Protein AF-A0A9C7QKL9-F1 (afdb_monomer)

Solvent-accessible surface area (backbone atoms only — not comparable to full-atom values): 6266 Å² total; per-residue (Å²): 132,54,77,64,56,40,25,46,50,40,34,52,23,44,65,66,61,36,59,68,58,37,49,43,36,47,72,73,67,60,36,60,58,68,37,61,36,82,70,86,68,34,38,32,35,59,31,37,35,24,55,68,46,50,77,75,35,52,60,54,48,52,52,42,44,77,68,69,31,62,70,79,50,76,35,71,81,41,93,48,26,31,29,54,48,28,5,55,77,60,67,19,60,70,56,33,49,52,52,51,50,52,54,51,47,62,74,72,47,82,83,73,85,132

Organism: Citrobacter amalonaticus (NCBI:txid35703)

Structure (mmCIF, N/CA/C/O backbone):
data_AF-A0A9C7QKL9-F1
#
_entry.id   AF-A0A9C7QKL9-F1
#
loop_
_atom_site.group_PDB
_atom_site.id
_atom_site.type_symbol
_atom_site.label_atom_id
_atom_site.label_alt_id
_atom_site.label_comp_id
_atom_site.label_asym_id
_atom_site.label_entity_id
_atom_site.label_seq_id
_atom_site.pdbx_PDB_ins_code
_atom_site.Cartn_x
_atom_site.Cartn_y
_atom_site.Cartn_z
_atom_site.occupancy
_atom_site.B_iso_or_equiv
_atom_site.auth_seq_id
_atom_site.auth_comp_id
_atom_site.auth_asym_id
_atom_site.auth_atom_id
_atom_site.pdbx_PDB_model_num
ATOM 1 N N . MET A 1 1 ? 0.746 -10.781 -18.218 1.00 57.91 1 MET A N 1
ATOM 2 C CA . MET A 1 1 ? 0.875 -10.035 -16.953 1.00 57.91 1 MET A CA 1
ATOM 3 C C . MET A 1 1 ? 1.059 -11.030 -15.818 1.00 57.91 1 MET A C 1
ATOM 5 O O . MET A 1 1 ? 0.129 -11.776 -15.512 1.00 57.91 1 MET A O 1
ATOM 9 N N . THR A 1 2 ? 2.267 -11.096 -15.267 1.00 78.31 2 THR A N 1
ATOM 10 C CA . THR A 1 2 ? 2.613 -11.917 -14.098 1.00 78.31 2 THR A CA 1
ATOM 11 C C . THR A 1 2 ? 2.054 -11.292 -12.809 1.00 78.31 2 THR A C 1
ATOM 13 O O . THR A 1 2 ? 1.594 -10.150 -12.824 1.00 78.31 2 THR A O 1
ATOM 16 N N . LEU A 1 3 ? 2.062 -12.019 -11.682 1.00 69.94 3 LEU A N 1
ATOM 17 C CA . LEU A 1 3 ? 1.683 -11.444 -10.376 1.00 69.94 3 LEU A CA 1
ATOM 18 C C . LEU A 1 3 ? 2.587 -10.265 -9.980 1.00 69.94 3 LEU A C 1
ATOM 20 O O . LEU A 1 3 ? 2.121 -9.316 -9.357 1.00 69.94 3 LEU A O 1
ATOM 24 N N . LYS A 1 4 ? 3.855 -10.308 -10.395 1.00 74.19 4 LYS A N 1
ATOM 25 C CA . LYS A 1 4 ? 4.826 -9.238 -10.179 1.00 74.19 4 LYS A CA 1
ATOM 26 C C . LYS A 1 4 ? 4.442 -7.971 -10.947 1.00 74.19 4 LYS A C 1
ATOM 28 O O . LYS A 1 4 ? 4.296 -6.915 -10.337 1.00 74.19 4 LYS A O 1
ATOM 33 N N . ASP A 1 5 ? 4.156 -8.105 -12.243 1.00 83.75 5 ASP A N 1
ATOM 34 C CA . ASP A 1 5 ? 3.727 -6.985 -13.095 1.00 83.75 5 ASP A CA 1
ATOM 35 C C . ASP A 1 5 ? 2.468 -6.299 -12.530 1.00 83.75 5 ASP A C 1
ATOM 37 O O . ASP A 1 5 ? 2.287 -5.090 -12.659 1.00 83.75 5 ASP A O 1
ATOM 41 N N . ARG A 1 6 ? 1.584 -7.070 -11.877 1.00 87.31 6 ARG A N 1
ATOM 42 C CA . ARG A 1 6 ? 0.378 -6.542 -11.224 1.00 87.31 6 ARG A CA 1
ATOM 43 C C . ARG A 1 6 ? 0.699 -5.669 -10.013 1.00 87.31 6 ARG A C 1
ATOM 45 O O . ARG A 1 6 ? 0.059 -4.634 -9.848 1.00 87.31 6 ARG A O 1
ATOM 52 N N . GLY A 1 7 ? 1.657 -6.075 -9.179 1.00 91.44 7 GLY A N 1
ATOM 53 C CA . GLY A 1 7 ? 2.092 -5.293 -8.017 1.00 91.44 7 GLY A CA 1
ATOM 54 C C . GLY A 1 7 ? 2.717 -3.960 -8.428 1.00 91.44 7 GLY A C 1
ATOM 55 O O . GLY A 1 7 ? 2.360 -2.913 -7.890 1.00 91.44 7 GLY A O 1
ATOM 56 N N . GLU A 1 8 ? 3.573 -3.979 -9.451 1.00 93.25 8 GLU A N 1
ATOM 57 C CA . GLU A 1 8 ? 4.147 -2.763 -10.038 1.00 93.25 8 GLU A CA 1
ATOM 58 C C . GLU A 1 8 ? 3.064 -1.852 -10.631 1.00 93.25 8 GLU A C 1
ATOM 60 O O . GLU A 1 8 ? 3.046 -0.649 -10.359 1.00 93.25 8 GLU A O 1
ATOM 65 N N . ALA A 1 9 ? 2.108 -2.423 -11.373 1.00 96.06 9 ALA A N 1
ATOM 66 C CA . ALA A 1 9 ? 0.977 -1.677 -11.917 1.00 96.06 9 ALA A CA 1
ATOM 67 C C . ALA A 1 9 ? 0.128 -1.019 -10.816 1.00 96.06 9 ALA A C 1
ATOM 69 O O . ALA A 1 9 ? -0.284 0.132 -10.970 1.00 96.06 9 ALA A O 1
ATOM 70 N N . LEU A 1 10 ? -0.105 -1.710 -9.694 1.00 97.44 10 LEU A N 1
ATOM 71 C CA . LEU A 1 10 ? -0.846 -1.154 -8.559 1.00 97.44 10 LEU A CA 1
ATOM 72 C C . LEU A 1 10 ? -0.094 0.017 -7.926 1.00 97.44 10 LEU A C 1
ATOM 74 O O . LEU A 1 10 ? -0.685 1.074 -7.716 1.00 97.44 10 LEU A O 1
ATOM 78 N N . SER A 1 11 ? 1.207 -0.129 -7.688 1.00 95.38 11 SER A N 1
ATOM 79 C CA . SER A 1 11 ? 2.039 0.951 -7.151 1.00 95.38 11 SER A CA 1
ATOM 80 C C . SER A 1 11 ? 2.058 2.180 -8.066 1.00 95.38 11 SER A C 1
ATOM 82 O O . SER A 1 11 ? 1.921 3.306 -7.585 1.00 95.38 11 SER A O 1
ATOM 84 N N . LEU A 1 12 ? 2.144 1.989 -9.387 1.00 95.38 12 LEU A N 1
ATOM 85 C CA . LEU A 1 12 ? 2.054 3.084 -10.359 1.00 95.38 12 LEU A CA 1
ATOM 86 C C . LEU A 1 12 ? 0.676 3.756 -10.351 1.00 95.38 12 LEU A C 1
ATOM 88 O O . LEU A 1 12 ? 0.599 4.985 -10.371 1.00 95.38 12 LEU A O 1
ATOM 92 N N . ALA A 1 13 ? -0.407 2.977 -10.289 1.00 97.44 13 ALA A N 1
ATOM 93 C CA . ALA A 1 13 ? -1.766 3.508 -10.218 1.00 97.44 13 ALA A CA 1
ATOM 94 C C . ALA A 1 13 ? -1.972 4.369 -8.963 1.00 97.44 13 ALA A C 1
ATOM 96 O O . ALA A 1 13 ? -2.503 5.477 -9.060 1.00 97.44 13 ALA A O 1
ATOM 97 N N . VAL A 1 14 ? -1.477 3.909 -7.807 1.00 97.44 14 VAL A N 1
ATOM 98 C CA . VAL A 1 14 ? -1.496 4.680 -6.557 1.00 97.44 14 VAL A CA 1
ATOM 99 C C . VAL A 1 14 ? -0.677 5.959 -6.694 1.00 97.44 14 VAL A C 1
ATOM 101 O O . VAL A 1 14 ? -1.191 7.036 -6.416 1.00 97.44 14 VAL A O 1
ATOM 104 N N . GLY A 1 15 ? 0.564 5.884 -7.184 1.00 95.56 15 GLY A N 1
ATOM 105 C CA . GLY A 1 15 ? 1.417 7.067 -7.355 1.00 95.56 15 GLY A CA 1
ATOM 106 C C . GLY A 1 15 ? 0.837 8.128 -8.302 1.00 95.56 15 GLY A C 1
ATOM 107 O O . GLY A 1 15 ? 1.205 9.299 -8.218 1.00 95.56 15 GLY A O 1
ATOM 108 N N . ARG A 1 16 ? -0.090 7.736 -9.184 1.00 95.88 16 ARG A N 1
ATOM 109 C CA . ARG A 1 16 ? -0.832 8.618 -10.099 1.00 95.88 16 ARG A CA 1
ATOM 110 C C . ARG A 1 16 ? -2.214 9.031 -9.586 1.00 95.88 16 ARG A C 1
ATOM 112 O O . ARG A 1 16 ? -2.941 9.674 -10.334 1.00 95.88 16 ARG A O 1
ATOM 119 N N . ALA A 1 17 ? -2.587 8.640 -8.366 1.00 96.31 17 ALA A N 1
ATOM 120 C CA . ALA A 1 17 ? -3.928 8.814 -7.805 1.00 96.31 17 ALA A CA 1
ATOM 121 C C . ALA A 1 17 ? -5.060 8.290 -8.724 1.00 96.31 17 ALA A C 1
ATOM 123 O O . ALA A 1 17 ? -6.191 8.775 -8.691 1.00 96.31 17 ALA A O 1
ATOM 124 N N . ASN A 1 18 ? -4.778 7.273 -9.548 1.00 97.19 18 ASN A N 1
ATOM 125 C CA . ASN A 1 18 ? -5.747 6.717 -10.490 1.00 97.19 18 ASN A CA 1
ATOM 126 C C . ASN A 1 18 ? -6.662 5.703 -9.783 1.00 97.19 18 ASN A C 1
ATOM 128 O O . ASN A 1 18 ? -6.381 4.502 -9.754 1.00 97.19 18 ASN A O 1
ATOM 132 N N . LYS A 1 19 ? -7.762 6.203 -9.210 1.00 96.81 19 LYS A N 1
ATOM 133 C CA . LYS A 1 19 ? -8.738 5.402 -8.451 1.00 96.81 19 LYS A CA 1
ATOM 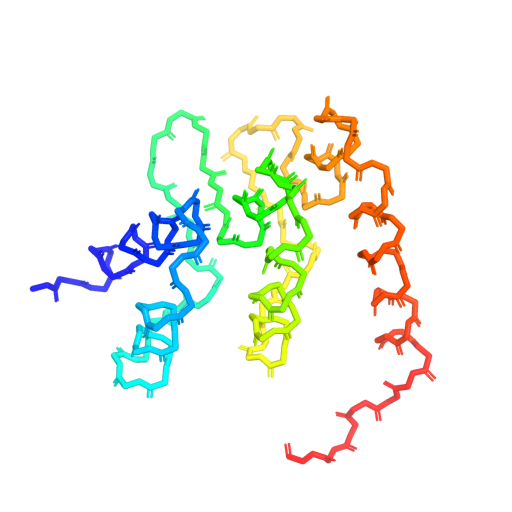134 C C . LYS A 1 19 ? -9.308 4.234 -9.248 1.00 96.81 19 LYS A C 1
ATOM 136 O O . LYS A 1 19 ? -9.370 3.121 -8.735 1.00 96.81 19 LYS A O 1
ATOM 141 N N . GLU A 1 20 ? -9.683 4.468 -10.501 1.00 97.75 20 GLU A N 1
ATOM 142 C CA . GLU A 1 20 ? -10.289 3.446 -11.358 1.00 97.75 20 GLU A CA 1
ATOM 143 C C . GLU A 1 20 ? -9.330 2.276 -11.595 1.00 97.75 20 GLU A C 1
ATOM 145 O O . GLU A 1 20 ? -9.707 1.115 -11.425 1.00 97.75 20 GLU A O 1
ATOM 150 N N . ALA A 1 21 ? -8.062 2.574 -11.897 1.00 98.00 21 ALA A N 1
ATOM 151 C CA . ALA A 1 21 ? -7.034 1.553 -12.060 1.00 98.00 21 ALA A CA 1
ATOM 152 C C . ALA A 1 21 ? -6.758 0.802 -10.749 1.00 98.00 21 ALA A C 1
ATOM 154 O O . ALA A 1 21 ? -6.647 -0.423 -10.766 1.00 98.00 21 ALA A O 1
ATOM 155 N N . VAL A 1 22 ? -6.697 1.503 -9.608 1.00 98.25 22 VAL A N 1
ATOM 156 C CA . VAL A 1 22 ? -6.545 0.865 -8.288 1.00 98.25 22 VAL A CA 1
ATOM 157 C C . VAL A 1 22 ? -7.696 -0.108 -8.024 1.00 98.25 22 VAL A C 1
ATOM 159 O O . VAL A 1 22 ? -7.455 -1.265 -7.680 1.00 98.25 22 VAL A O 1
ATOM 162 N N . TYR A 1 23 ? -8.942 0.321 -8.228 1.00 98.12 23 TYR A N 1
ATOM 163 C CA . TYR A 1 23 ? -10.117 -0.517 -7.989 1.00 98.12 23 TYR A CA 1
ATOM 164 C C . TYR A 1 23 ? -10.147 -1.726 -8.914 1.00 98.12 23 TYR A C 1
ATOM 166 O O . TYR A 1 23 ? -10.394 -2.839 -8.452 1.00 98.12 23 TYR A O 1
ATOM 174 N N . PHE A 1 24 ? -9.843 -1.538 -10.198 1.00 97.69 24 PHE A N 1
ATOM 175 C CA . PHE A 1 24 ? -9.738 -2.642 -11.144 1.00 97.69 24 PHE A CA 1
ATOM 176 C C . PHE A 1 24 ? -8.666 -3.654 -10.716 1.00 97.69 24 PHE A C 1
ATOM 178 O O . PHE A 1 24 ? -8.929 -4.858 -10.666 1.00 97.69 24 PHE A O 1
ATOM 185 N N . LEU A 1 25 ? -7.468 -3.183 -10.362 1.00 97.88 25 LEU A N 1
ATOM 186 C CA . LEU A 1 25 ? -6.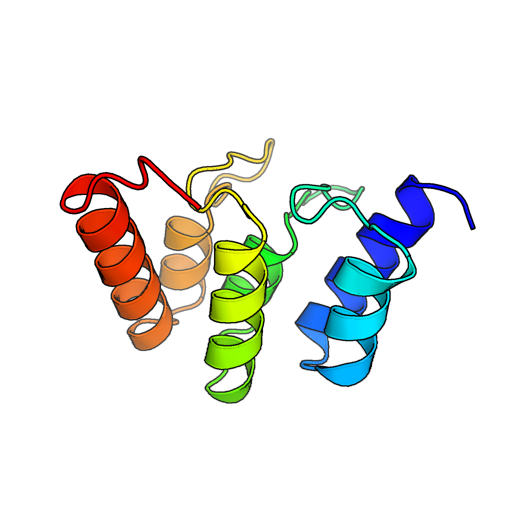348 -4.050 -10.002 1.00 97.88 25 LEU A CA 1
ATOM 187 C C . LEU A 1 25 ? -6.635 -4.861 -8.731 1.00 97.88 25 LEU A C 1
ATOM 189 O O . LEU A 1 25 ? -6.386 -6.066 -8.700 1.00 97.88 25 LEU A O 1
ATOM 193 N N . VAL A 1 26 ? -7.210 -4.236 -7.706 1.00 97.69 26 VAL A N 1
ATOM 194 C CA . VAL A 1 26 ? -7.520 -4.916 -6.440 1.00 97.69 26 VAL A CA 1
ATOM 195 C C . VAL A 1 26 ? -8.745 -5.824 -6.576 1.00 97.69 26 VAL A C 1
ATOM 197 O O . VAL A 1 26 ? -8.688 -7.003 -6.222 1.00 97.69 26 VAL A O 1
ATOM 200 N N . ASN A 1 27 ? -9.850 -5.327 -7.139 1.00 97.00 27 ASN A N 1
ATOM 201 C CA . ASN A 1 27 ? -11.116 -6.063 -7.137 1.00 97.00 27 ASN A CA 1
ATOM 202 C C . ASN A 1 27 ? -11.226 -7.086 -8.262 1.00 97.00 27 ASN A C 1
ATOM 204 O O . ASN A 1 27 ? -11.714 -8.191 -8.017 1.00 97.00 27 ASN A O 1
ATOM 208 N N . ALA A 1 28 ? -10.799 -6.739 -9.478 1.00 95.81 28 ALA A N 1
ATOM 209 C CA . ALA A 1 28 ? -10.947 -7.603 -10.647 1.00 95.81 28 ALA A CA 1
ATOM 210 C C . ALA A 1 28 ? -9.694 -8.456 -10.870 1.00 95.81 28 ALA A C 1
ATOM 212 O O . ALA A 1 28 ? -9.790 -9.679 -10.948 1.00 95.81 28 ALA A O 1
ATOM 213 N N . ALA A 1 29 ? -8.510 -7.836 -10.905 1.00 94.81 29 ALA A N 1
ATOM 214 C CA . ALA A 1 29 ? -7.257 -8.558 -11.145 1.00 94.81 29 ALA A CA 1
ATOM 215 C C . ALA A 1 29 ? -6.692 -9.265 -9.898 1.00 94.81 29 ALA A C 1
ATOM 217 O O . ALA A 1 29 ? -5.708 -10.003 -10.025 1.00 94.81 29 ALA A O 1
ATOM 218 N N . LYS A 1 30 ? -7.320 -9.075 -8.725 1.00 94.44 30 LYS A N 1
ATOM 219 C CA . LYS A 1 30 ? -6.943 -9.690 -7.440 1.00 94.44 30 LYS A CA 1
ATOM 220 C C . LYS A 1 30 ? -5.461 -9.493 -7.108 1.00 94.44 30 LYS A C 1
ATOM 222 O O . LYS A 1 30 ? -4.791 -10.414 -6.649 1.00 94.44 30 LYS A O 1
ATOM 227 N N . THR A 1 31 ? -4.935 -8.308 -7.409 1.00 96.06 31 THR A N 1
ATOM 228 C CA . THR A 1 31 ? -3.543 -7.951 -7.132 1.00 96.06 31 THR A CA 1
ATOM 229 C C . THR A 1 31 ? -3.277 -7.953 -5.627 1.00 96.06 31 THR A C 1
ATOM 231 O O . THR A 1 31 ? -4.094 -7.454 -4.855 1.00 96.06 31 THR A O 1
ATOM 234 N N . ASP A 1 32 ? -2.120 -8.475 -5.214 1.00 95.62 32 ASP A N 1
ATOM 235 C CA . ASP A 1 32 ? -1.667 -8.394 -3.824 1.00 95.62 32 ASP A CA 1
ATOM 236 C C . ASP A 1 32 ? -1.426 -6.930 -3.418 1.00 95.62 32 ASP A C 1
ATOM 238 O O . ASP A 1 32 ? -0.486 -6.283 -3.882 1.00 95.62 32 ASP A O 1
ATOM 242 N N . VAL A 1 33 ? -2.270 -6.414 -2.521 1.00 96.69 33 VAL A N 1
ATOM 243 C CA . VAL A 1 33 ? -2.184 -5.041 -1.992 1.00 96.69 33 VAL A CA 1
ATOM 244 C C . VAL A 1 33 ? -0.961 -4.808 -1.105 1.00 96.69 33 VAL A C 1
ATOM 246 O O . VAL A 1 33 ? -0.603 -3.662 -0.841 1.00 96.69 33 VAL A O 1
ATOM 249 N N . ASN A 1 34 ? -0.316 -5.882 -0.650 1.00 95.44 34 ASN A N 1
ATOM 250 C CA . ASN A 1 34 ? 0.906 -5.846 0.142 1.00 95.44 34 ASN A CA 1
ATOM 251 C C . ASN A 1 34 ? 2.155 -6.140 -0.694 1.00 95.44 34 ASN A C 1
ATOM 253 O O . ASN A 1 34 ? 3.249 -6.211 -0.119 1.00 95.44 34 ASN A O 1
ATOM 257 N N . GLY A 1 35 ? 2.014 -6.313 -2.012 1.00 93.06 35 GLY A N 1
ATOM 258 C CA . GLY A 1 35 ? 3.136 -6.507 -2.921 1.00 93.06 35 GLY A CA 1
ATOM 259 C C . GLY A 1 35 ? 4.147 -5.371 -2.785 1.00 93.06 35 GLY A C 1
ATOM 260 O O . GLY A 1 35 ? 3.775 -4.223 -2.547 1.00 93.06 35 GLY A O 1
ATOM 261 N N . VAL A 1 36 ? 5.431 -5.696 -2.890 1.00 91.75 36 VAL A N 1
ATOM 262 C CA . VAL A 1 36 ? 6.509 -4.703 -2.851 1.00 91.75 36 VAL A CA 1
ATOM 263 C C . VAL A 1 36 ? 7.027 -4.478 -4.260 1.00 91.75 36 VAL A C 1
ATOM 265 O O . VAL A 1 36 ? 7.136 -5.427 -5.034 1.00 91.75 36 VAL A O 1
ATOM 268 N N . THR A 1 37 ? 7.316 -3.227 -4.602 1.00 90.12 37 THR A N 1
ATOM 269 C CA . THR A 1 37 ? 8.022 -2.915 -5.845 1.00 90.12 37 THR A CA 1
ATOM 270 C C . THR A 1 37 ? 9.452 -3.432 -5.784 1.00 90.12 37 THR A C 1
ATOM 272 O O . THR A 1 37 ? 10.072 -3.432 -4.720 1.00 90.12 37 THR A O 1
ATOM 275 N N . ASP A 1 38 ? 9.993 -3.802 -6.936 1.00 85.62 38 ASP A N 1
ATOM 276 C CA . ASP A 1 38 ? 11.415 -4.092 -7.075 1.00 85.62 38 ASP A CA 1
ATOM 277 C C . ASP A 1 38 ? 12.255 -2.805 -7.092 1.00 85.62 38 ASP A C 1
ATOM 279 O O . ASP A 1 38 ? 11.747 -1.697 -7.289 1.00 85.62 38 ASP A O 1
ATOM 283 N N . GLY A 1 39 ? 13.568 -2.965 -6.920 1.00 82.31 39 GLY A N 1
ATOM 284 C CA . GLY A 1 39 ? 14.552 -1.890 -7.007 1.00 82.31 39 GLY A CA 1
ATOM 285 C C . GLY A 1 39 ? 15.235 -1.591 -5.677 1.00 82.31 39 GLY A C 1
ATOM 286 O O . GLY A 1 39 ? 15.085 -2.311 -4.694 1.00 82.31 39 GLY A O 1
ATOM 287 N N . GLU A 1 40 ? 16.019 -0.515 -5.662 1.00 83.19 40 GLU A N 1
ATOM 288 C CA . GLU A 1 40 ? 16.81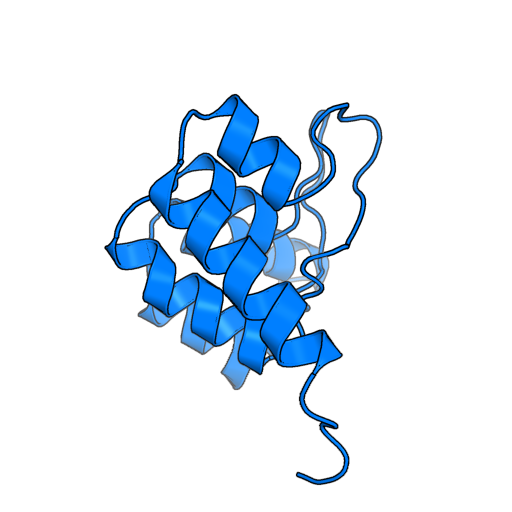6 -0.102 -4.499 1.00 83.19 40 GLU A CA 1
ATOM 289 C C . GLU A 1 40 ? 15.945 0.320 -3.301 1.00 83.19 40 GLU A C 1
ATOM 291 O O . GLU A 1 40 ? 16.330 0.144 -2.144 1.00 83.19 40 GLU A O 1
ATOM 296 N N . TYR A 1 41 ? 14.738 0.820 -3.584 1.00 84.88 41 TYR A N 1
ATOM 297 C CA . TYR A 1 41 ? 13.784 1.305 -2.589 1.00 84.88 41 TYR A CA 1
ATOM 298 C C . TYR A 1 41 ? 12.445 0.561 -2.707 1.00 84.88 41 TYR A C 1
ATOM 300 O O . TYR A 1 41 ? 11.476 1.123 -3.225 1.00 84.88 41 TYR A O 1
ATOM 308 N N . PRO A 1 42 ? 12.366 -0.705 -2.259 1.00 91.00 42 PRO A N 1
ATOM 309 C CA . PRO A 1 42 ? 11.127 -1.463 -2.319 1.00 91.00 42 PRO A CA 1
ATOM 310 C C . PRO A 1 42 ? 10.056 -0.818 -1.440 1.00 91.00 42 PRO A C 1
ATOM 312 O O . PRO A 1 42 ? 10.294 -0.479 -0.276 1.00 91.00 42 PRO A O 1
ATOM 315 N N . ALA A 1 43 ? 8.857 -0.671 -1.994 1.00 92.00 43 ALA A N 1
ATOM 316 C CA . ALA A 1 43 ? 7.742 -0.002 -1.343 1.00 92.00 43 ALA A CA 1
ATOM 317 C C . ALA A 1 43 ? 6.439 -0.769 -1.566 1.00 92.00 43 ALA A C 1
ATOM 319 O O . ALA A 1 43 ? 6.211 -1.338 -2.633 1.00 92.00 43 ALA A O 1
ATOM 320 N N . THR A 1 44 ? 5.564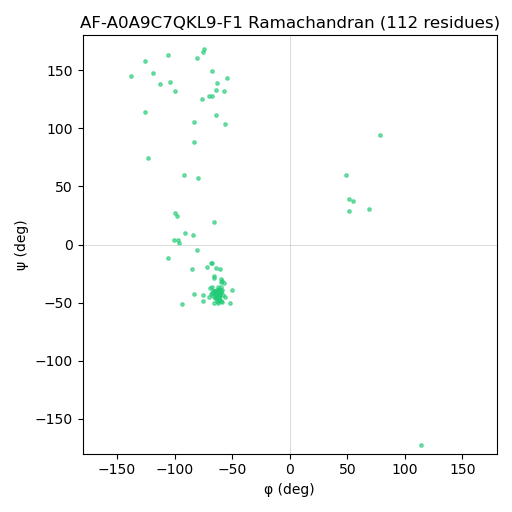 -0.761 -0.562 1.00 95.06 44 THR A N 1
ATOM 321 C CA . THR A 1 44 ? 4.177 -1.209 -0.730 1.00 95.06 44 THR A CA 1
ATOM 322 C C . THR A 1 44 ? 3.333 -0.103 -1.373 1.00 95.06 44 THR A C 1
ATOM 324 O O . THR A 1 44 ? 3.678 1.078 -1.250 1.00 95.06 44 THR A O 1
ATOM 327 N N . PRO A 1 45 ? 2.172 -0.426 -1.969 1.00 96.25 45 PRO A N 1
ATOM 328 C CA . PRO A 1 45 ? 1.205 0.574 -2.415 1.00 96.25 45 PRO A CA 1
ATOM 329 C C . PRO A 1 45 ? 0.863 1.617 -1.336 1.00 96.25 45 PRO A C 1
ATOM 331 O O . PRO A 1 45 ? 0.791 2.811 -1.626 1.00 96.25 45 PRO A O 1
ATOM 334 N N . LEU A 1 46 ? 0.740 1.204 -0.067 1.00 95.12 46 LEU A N 1
ATOM 335 C CA . LEU A 1 46 ? 0.531 2.139 1.043 1.00 95.12 46 LEU A CA 1
ATOM 336 C C . LEU A 1 46 ? 1.711 3.102 1.224 1.00 95.12 46 LEU A C 1
ATOM 338 O O . LEU A 1 46 ? 1.492 4.308 1.347 1.00 95.12 46 LEU A O 1
ATOM 342 N N . MET A 1 47 ? 2.955 2.619 1.179 1.00 94.19 47 MET A N 1
ATOM 343 C CA . MET A 1 47 ? 4.138 3.489 1.246 1.00 94.19 47 MET A CA 1
ATOM 344 C C . MET A 1 47 ? 4.190 4.482 0.082 1.00 94.19 47 MET A C 1
ATOM 346 O O . MET A 1 47 ? 4.513 5.648 0.300 1.00 94.19 47 MET A O 1
ATOM 350 N N . ILE A 1 48 ? 3.800 4.069 -1.130 1.00 94.62 48 ILE A N 1
ATOM 351 C CA . ILE A 1 48 ? 3.687 4.984 -2.276 1.00 94.62 48 ILE A CA 1
ATOM 352 C C . ILE A 1 48 ? 2.649 6.081 -2.004 1.00 94.62 48 ILE A C 1
ATOM 354 O O . ILE A 1 48 ? 2.936 7.262 -2.212 1.00 94.62 48 ILE A O 1
ATOM 358 N N . SER A 1 49 ? 1.475 5.733 -1.468 1.00 94.50 49 SER A N 1
ATOM 359 C CA . SER A 1 49 ? 0.466 6.743 -1.118 1.00 94.50 49 SER A CA 1
ATOM 360 C C . SER A 1 49 ? 0.965 7.724 -0.046 1.00 94.50 49 SER A C 1
ATOM 362 O O . SER A 1 49 ? 0.713 8.922 -0.148 1.00 94.50 49 SER A O 1
ATOM 364 N N . ALA A 1 50 ? 1.750 7.256 0.932 1.00 93.00 50 ALA A N 1
ATOM 365 C CA . ALA A 1 50 ? 2.391 8.106 1.935 1.00 93.00 50 ALA A CA 1
ATOM 366 C C . ALA A 1 50 ? 3.480 9.015 1.356 1.00 93.00 50 ALA A C 1
ATOM 368 O O . ALA A 1 50 ? 3.620 10.156 1.788 1.00 93.00 50 ALA A O 1
ATOM 369 N N . TYR A 1 51 ? 4.242 8.525 0.379 1.00 92.12 51 TYR A N 1
ATOM 370 C CA . TYR A 1 51 ? 5.276 9.299 -0.300 1.00 92.12 51 TYR A CA 1
ATOM 371 C C . TYR A 1 51 ? 4.667 10.476 -1.076 1.00 92.12 51 TYR A C 1
ATOM 373 O O . TYR A 1 51 ? 5.144 11.610 -0.984 1.00 92.12 51 TYR A O 1
ATOM 381 N N . CYS A 1 52 ? 3.594 10.214 -1.827 1.00 90.94 52 CYS A N 1
ATOM 382 C CA . CYS A 1 52 ? 2.901 11.218 -2.630 1.00 90.94 52 CYS A CA 1
ATOM 383 C C . CYS A 1 52 ? 2.037 12.153 -1.761 1.00 90.94 52 CYS A C 1
ATOM 385 O O . CYS A 1 52 ? 2.104 13.374 -1.924 1.00 90.94 52 CYS A O 1
ATOM 387 N N . GLY A 1 53 ? 1.294 11.600 -0.795 1.00 82.19 53 GLY A N 1
ATOM 388 C CA . GLY A 1 53 ? 0.586 12.304 0.280 1.00 82.19 53 GLY A CA 1
ATOM 389 C C . GLY A 1 53 ? -0.270 13.481 -0.187 1.00 82.19 53 GLY A C 1
ATOM 390 O O . GLY A 1 53 ? -0.002 14.617 0.208 1.00 82.19 53 GLY A O 1
ATOM 391 N N . THR A 1 54 ? -1.247 13.217 -1.056 1.00 85.25 54 THR A N 1
ATOM 392 C CA . THR A 1 54 ? -2.268 14.182 -1.502 1.00 85.25 54 THR A CA 1
ATOM 393 C C . THR A 1 54 ? -3.616 13.867 -0.848 1.00 85.25 54 THR A C 1
ATOM 395 O O . THR A 1 54 ? -3.824 12.763 -0.349 1.00 85.25 54 THR A O 1
ATOM 398 N N . HIS A 1 55 ? -4.557 14.815 -0.854 1.00 82.38 55 HIS A N 1
ATOM 399 C CA . HIS A 1 55 ? -5.905 14.575 -0.322 1.00 82.38 55 HIS A CA 1
ATOM 400 C C . HIS A 1 55 ? -6.641 13.459 -1.090 1.00 82.38 55 HIS A C 1
ATOM 402 O O . HIS A 1 55 ? -7.257 12.588 -0.487 1.00 82.38 55 HIS A O 1
ATOM 408 N N . GLU A 1 56 ? -6.501 13.420 -2.418 1.00 85.56 56 GLU A N 1
ATOM 409 C CA . GLU A 1 56 ? -7.077 12.382 -3.295 1.00 85.56 56 GLU A CA 1
ATOM 410 C C . GLU A 1 56 ? -6.603 10.968 -2.933 1.00 85.56 56 GLU A C 1
ATOM 412 O O . GLU A 1 56 ? -7.340 9.991 -3.074 1.00 85.56 56 GLU A O 1
ATOM 417 N N . LEU A 1 57 ? -5.377 10.855 -2.417 1.00 92.88 57 LEU A N 1
ATOM 418 C CA . LEU A 1 57 ? -4.820 9.584 -1.982 1.00 92.88 57 LEU A CA 1
ATOM 419 C C . LEU A 1 57 ? -5.465 9.057 -0.697 1.00 92.88 57 LEU A C 1
ATOM 421 O O . LEU A 1 57 ? -5.379 7.856 -0.478 1.00 92.88 57 LEU A O 1
ATOM 425 N N . GLN A 1 58 ? -6.143 9.874 0.122 1.00 90.38 58 GLN A N 1
ATOM 426 C CA . GLN A 1 58 ? -6.783 9.389 1.358 1.00 90.38 58 GLN A CA 1
ATOM 427 C C . GLN A 1 58 ? -7.847 8.323 1.063 1.00 90.38 58 GLN A C 1
ATOM 429 O O . GLN A 1 58 ? -7.928 7.313 1.761 1.00 90.38 58 GLN A O 1
ATOM 434 N N . GLU A 1 59 ? -8.624 8.513 -0.006 1.00 92.50 59 GLU A N 1
ATOM 435 C CA . GLU A 1 59 ? -9.648 7.561 -0.447 1.00 92.50 59 GLU A CA 1
ATOM 436 C C . GLU A 1 59 ? -9.020 6.253 -0.945 1.00 92.50 59 GLU A C 1
ATOM 438 O O . GLU A 1 59 ? -9.452 5.165 -0.560 1.00 92.50 59 GLU A O 1
ATOM 443 N N . ILE A 1 60 ? -7.951 6.349 -1.744 1.00 95.81 60 ILE A N 1
ATOM 444 C CA . ILE A 1 60 ? -7.180 5.188 -2.215 1.00 95.81 60 ILE A CA 1
ATOM 445 C C . ILE A 1 60 ? -6.570 4.436 -1.030 1.00 95.81 60 ILE A C 1
ATOM 447 O O . ILE A 1 60 ? -6.663 3.215 -0.958 1.00 95.81 60 ILE A O 1
ATOM 451 N N . THR A 1 61 ? -5.976 5.149 -0.078 1.00 94.25 61 THR A N 1
ATOM 452 C CA . THR A 1 61 ? -5.374 4.569 1.120 1.00 94.25 61 THR A CA 1
ATOM 453 C C . THR A 1 61 ? -6.421 3.866 1.981 1.00 94.25 61 THR A C 1
ATOM 455 O O . THR A 1 61 ? -6.204 2.723 2.376 1.00 94.25 61 THR A O 1
ATOM 458 N N . GLY A 1 62 ? -7.575 4.496 2.225 1.00 93.12 62 GLY A N 1
ATOM 459 C CA . GLY A 1 62 ? -8.685 3.871 2.949 1.00 93.12 62 GLY A CA 1
ATOM 460 C C . GLY A 1 62 ? -9.196 2.609 2.251 1.00 93.12 62 GLY A C 1
ATOM 461 O O . GLY A 1 62 ? -9.427 1.590 2.902 1.00 93.12 62 GLY A O 1
ATOM 462 N N . PHE A 1 63 ? -9.294 2.641 0.920 1.00 95.44 63 PHE A N 1
ATOM 463 C CA . PHE A 1 63 ? -9.647 1.475 0.114 1.00 95.44 63 PHE A CA 1
ATOM 464 C C . PHE A 1 63 ? -8.612 0.345 0.226 1.00 95.44 63 PHE A C 1
ATOM 466 O O . PHE A 1 63 ? -8.982 -0.810 0.419 1.00 95.44 63 PHE A O 1
ATOM 473 N N . LEU A 1 64 ? -7.314 0.644 0.152 1.00 96.06 64 LEU A N 1
ATOM 474 C CA . LEU A 1 64 ? -6.267 -0.371 0.306 1.00 96.06 64 LEU A CA 1
ATOM 475 C C . LEU A 1 64 ? -6.293 -0.997 1.709 1.00 96.06 64 LEU A C 1
ATOM 477 O O . LEU A 1 64 ? -6.212 -2.219 1.836 1.00 96.06 64 LEU A O 1
ATOM 481 N N . ILE A 1 65 ? -6.463 -0.185 2.758 1.00 93.44 65 ILE A N 1
ATOM 482 C CA . ILE A 1 65 ? -6.572 -0.659 4.148 1.00 93.44 65 ILE A CA 1
ATOM 483 C C . ILE A 1 65 ? -7.796 -1.569 4.316 1.00 93.44 65 ILE A C 1
ATOM 485 O O . ILE A 1 65 ? -7.671 -2.651 4.892 1.00 93.44 65 ILE A O 1
ATOM 489 N N . SER A 1 66 ? -8.958 -1.197 3.765 1.00 92.88 66 SER A N 1
ATOM 490 C CA . SER A 1 66 ? -10.160 -2.045 3.826 1.00 92.88 66 SER A CA 1
ATOM 491 C C . SER A 1 66 ? -9.993 -3.379 3.086 1.00 92.88 66 SER A C 1
ATOM 493 O O . SER A 1 66 ? -10.671 -4.353 3.409 1.00 92.88 66 SER A O 1
ATOM 495 N N . HIS A 1 67 ? -9.025 -3.459 2.169 1.00 94.94 67 HIS A N 1
ATOM 496 C CA . HIS A 1 67 ? -8.617 -4.677 1.466 1.00 94.94 67 HIS A CA 1
ATOM 497 C C . HIS A 1 67 ? -7.387 -5.352 2.093 1.00 94.94 67 HIS A C 1
ATOM 499 O O . HIS A 1 67 ? -6.706 -6.136 1.434 1.00 94.94 67 HIS A O 1
ATOM 505 N N . ARG A 1 68 ? -7.148 -5.120 3.392 1.00 93.56 68 ARG A N 1
ATOM 506 C CA . ARG A 1 68 ? -6.105 -5.770 4.209 1.00 93.56 68 ARG A CA 1
ATOM 507 C C . ARG A 1 68 ? -4.674 -5.371 3.838 1.00 93.56 68 ARG A C 1
ATOM 509 O O . ARG A 1 68 ? -3.744 -6.166 4.003 1.00 93.56 68 ARG A O 1
ATOM 516 N N . ALA A 1 69 ? -4.475 -4.145 3.359 1.00 94.50 69 ALA A N 1
ATOM 517 C CA . ALA A 1 69 ? -3.134 -3.588 3.269 1.00 94.50 69 ALA A CA 1
ATOM 518 C C . ALA A 1 69 ? -2.560 -3.346 4.679 1.00 94.50 69 ALA A C 1
ATOM 520 O O . ALA A 1 69 ? -3.191 -2.720 5.531 1.00 94.50 69 ALA A O 1
ATOM 521 N N . ASP A 1 70 ? -1.360 -3.861 4.923 1.00 92.81 70 ASP A N 1
ATOM 522 C CA . ASP A 1 70 ? -0.683 -3.819 6.212 1.00 92.81 70 ASP A CA 1
ATOM 523 C C . ASP A 1 70 ? 0.041 -2.478 6.399 1.00 92.81 70 ASP A C 1
ATOM 525 O O . ASP A 1 70 ? 1.098 -2.213 5.820 1.00 92.81 70 ASP A O 1
ATOM 529 N N . ILE A 1 71 ? -0.543 -1.633 7.250 1.00 90.19 71 ILE A N 1
ATOM 530 C CA . ILE A 1 71 ? -0.018 -0.316 7.644 1.00 90.19 71 ILE A CA 1
ATOM 531 C C . ILE A 1 71 ? 1.362 -0.447 8.314 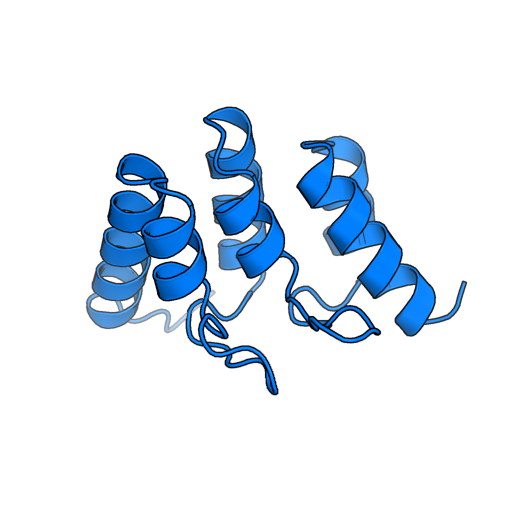1.00 90.19 71 ILE A C 1
ATOM 533 O O . ILE A 1 71 ? 2.195 0.453 8.213 1.00 90.19 71 ILE A O 1
ATOM 537 N N . ASN A 1 72 ? 1.633 -1.570 8.980 1.00 89.00 72 ASN A N 1
ATOM 538 C CA . ASN A 1 72 ? 2.865 -1.804 9.728 1.00 89.00 72 ASN A CA 1
ATOM 539 C C . ASN A 1 72 ? 3.919 -2.578 8.925 1.00 89.00 72 ASN A C 1
ATOM 541 O O . ASN A 1 72 ? 5.005 -2.839 9.4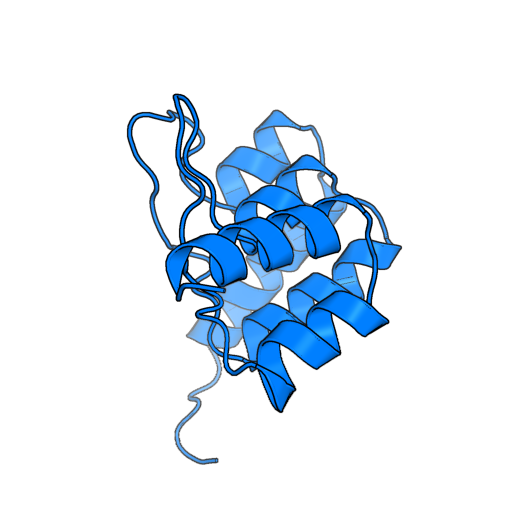58 1.00 89.00 72 ASN A O 1
ATOM 545 N N . LYS A 1 73 ? 3.637 -2.923 7.659 1.00 90.75 73 LYS A N 1
ATOM 546 C CA . LYS A 1 73 ? 4.568 -3.676 6.819 1.00 90.75 73 LYS A CA 1
ATOM 547 C C . LYS A 1 73 ? 5.893 -2.939 6.710 1.00 90.75 73 LYS A C 1
ATOM 549 O O . LYS A 1 73 ? 5.934 -1.738 6.441 1.00 90.75 73 LYS A O 1
ATOM 554 N N . LYS A 1 74 ? 6.973 -3.695 6.916 1.00 90.31 74 LYS A N 1
ATOM 555 C CA . LYS A 1 74 ? 8.342 -3.200 6.828 1.00 90.31 74 LYS A CA 1
ATOM 556 C C . LYS A 1 74 ? 8.961 -3.558 5.484 1.00 90.31 74 LYS A C 1
ATOM 558 O O . LYS A 1 74 ? 8.897 -4.719 5.085 1.00 90.31 74 LYS A O 1
ATOM 563 N N . THR A 1 75 ? 9.584 -2.593 4.819 1.00 87.62 75 THR A N 1
ATOM 564 C CA . THR A 1 75 ? 10.442 -2.842 3.655 1.00 87.62 75 THR A CA 1
ATOM 565 C C . THR A 1 75 ? 11.897 -2.517 3.976 1.00 87.62 75 THR A C 1
ATOM 567 O O . THR A 1 75 ? 12.219 -1.540 4.649 1.00 87.62 75 THR A O 1
ATOM 570 N N . THR A 1 76 ? 12.791 -3.381 3.509 1.00 81.25 76 THR A N 1
ATOM 571 C CA . THR A 1 76 ? 14.248 -3.239 3.606 1.00 81.25 76 THR A CA 1
ATOM 572 C C . THR A 1 76 ? 14.817 -3.185 2.190 1.00 81.25 76 THR A C 1
ATOM 574 O O . THR A 1 76 ? 14.267 -3.869 1.331 1.00 81.25 76 THR A O 1
ATOM 577 N N . PRO A 1 77 ? 15.909 -2.449 1.923 1.00 74.31 77 PRO A N 1
ATOM 578 C CA . PRO A 1 77 ? 16.844 -1.856 2.888 1.00 74.31 77 PRO A CA 1
ATOM 579 C C . PRO A 1 77 ? 16.495 -0.426 3.341 1.00 74.31 77 PRO A C 1
ATOM 581 O O . PRO A 1 77 ? 17.304 0.231 3.990 1.00 74.31 77 PRO A O 1
ATOM 584 N N . THR A 1 78 ? 15.312 0.089 3.015 1.00 69.62 78 THR A N 1
ATOM 585 C CA . THR A 1 78 ? 14.992 1.503 3.239 1.00 69.62 78 THR A CA 1
ATOM 586 C C . THR A 1 78 ? 14.833 1.873 4.723 1.00 69.62 78 THR A C 1
ATOM 588 O O . THR A 1 78 ? 14.003 1.271 5.406 1.00 69.62 78 THR A O 1
ATOM 591 N N . PRO A 1 79 ? 15.523 2.916 5.233 1.00 64.38 79 PRO A N 1
ATOM 592 C CA . PRO A 1 79 ? 15.394 3.360 6.628 1.00 64.38 79 PRO A CA 1
ATOM 593 C C . PRO A 1 79 ? 14.016 3.966 6.948 1.00 64.38 79 PRO A C 1
ATOM 595 O O . PRO A 1 79 ? 13.635 4.067 8.110 1.00 64.38 79 PRO A O 1
ATOM 598 N N . PHE A 1 80 ? 13.235 4.317 5.921 1.00 69.44 80 PHE A N 1
ATOM 599 C CA . PHE A 1 80 ? 11.846 4.775 6.036 1.00 69.44 80 PHE A CA 1
ATOM 600 C C . PHE A 1 80 ? 10.839 3.664 5.735 1.00 69.44 80 PHE A C 1
ATOM 602 O O . PHE A 1 80 ? 9.731 3.944 5.292 1.00 69.44 80 PHE A O 1
ATOM 609 N N . GLY A 1 81 ? 11.223 2.407 5.962 1.00 78.88 81 GLY A N 1
ATOM 610 C CA . GLY A 1 81 ? 10.502 1.218 5.518 1.00 78.88 81 GLY A CA 1
ATOM 611 C C . GLY A 1 81 ? 9.132 0.979 6.144 1.00 78.88 81 GLY A C 1
ATOM 612 O O . GLY A 1 81 ? 8.690 -0.152 6.121 1.00 78.88 81 GLY A O 1
ATOM 613 N N . THR A 1 82 ? 8.459 1.968 6.733 1.00 89.19 82 THR A N 1
ATOM 614 C CA . THR A 1 82 ? 7.038 1.888 7.103 1.00 89.19 82 THR A CA 1
ATOM 615 C C . THR A 1 82 ? 6.275 3.051 6.488 1.00 89.19 82 THR A C 1
ATOM 617 O O . THR A 1 82 ? 6.838 4.109 6.191 1.00 89.19 82 THR A O 1
ATOM 620 N N . VAL A 1 83 ? 4.961 2.884 6.342 1.00 90.75 83 VAL A N 1
ATOM 621 C CA . VAL A 1 83 ? 4.100 3.930 5.783 1.00 90.75 83 VAL A CA 1
ATOM 622 C C . VAL A 1 83 ? 4.155 5.229 6.601 1.00 90.75 83 VAL A C 1
ATOM 624 O O . VAL A 1 83 ? 4.228 6.320 6.037 1.00 90.75 83 VAL A O 1
ATOM 627 N N . LEU A 1 84 ? 4.214 5.116 7.933 1.00 90.88 84 LEU A N 1
ATOM 628 C CA . LEU A 1 84 ? 4.264 6.263 8.837 1.00 90.88 84 LEU A CA 1
ATOM 629 C C . LEU A 1 84 ? 5.610 6.994 8.758 1.00 90.88 84 LEU A C 1
ATOM 631 O O . LEU A 1 84 ? 5.633 8.219 8.662 1.00 90.88 84 LEU A O 1
ATOM 635 N N . LEU A 1 85 ? 6.729 6.258 8.756 1.00 89.94 85 LEU A N 1
ATOM 636 C CA . LEU A 1 85 ? 8.057 6.865 8.620 1.00 89.94 85 LEU A CA 1
ATOM 637 C C . LEU A 1 85 ? 8.210 7.564 7.265 1.00 89.94 85 LEU A C 1
ATOM 639 O O . LEU A 1 85 ? 8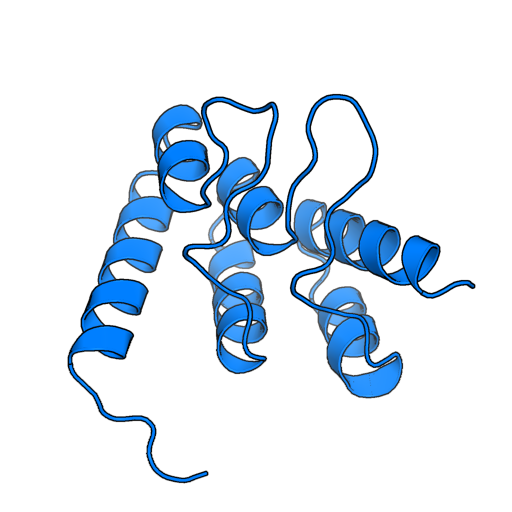.750 8.667 7.209 1.00 89.94 85 LEU A O 1
ATOM 643 N N . THR A 1 86 ? 7.676 6.966 6.195 1.00 91.50 86 THR A N 1
ATOM 644 C CA . THR A 1 86 ? 7.647 7.581 4.861 1.00 91.50 86 THR A CA 1
ATOM 645 C C . THR A 1 86 ? 6.865 8.898 4.865 1.00 91.50 86 THR A C 1
ATOM 647 O O . THR A 1 86 ? 7.368 9.909 4.372 1.00 91.50 86 THR A O 1
ATOM 650 N N . ALA A 1 87 ? 5.663 8.915 5.453 1.00 91.50 87 ALA A N 1
ATOM 651 C CA . ALA A 1 87 ? 4.831 10.117 5.527 1.00 91.50 87 ALA A CA 1
ATOM 652 C C . ALA A 1 87 ? 5.514 11.242 6.327 1.00 91.50 87 ALA A C 1
ATOM 654 O O . ALA A 1 87 ? 5.522 12.394 5.892 1.00 91.50 87 ALA A O 1
ATOM 655 N N . ILE A 1 88 ? 6.149 10.914 7.460 1.00 90.56 88 ILE A N 1
ATOM 656 C CA . ILE A 1 88 ? 6.913 11.876 8.270 1.00 90.56 88 ILE A CA 1
ATOM 657 C C . ILE A 1 88 ? 8.093 12.440 7.473 1.00 90.56 88 ILE A C 1
ATOM 659 O O . ILE A 1 88 ? 8.249 13.657 7.399 1.00 90.56 88 ILE A O 1
ATOM 663 N N . TRP A 1 89 ? 8.889 11.581 6.830 1.00 89.62 89 TRP A N 1
ATOM 664 C CA . TRP A 1 89 ? 10.042 12.010 6.033 1.00 89.62 89 TRP A CA 1
ATOM 665 C C . TRP A 1 89 ? 9.649 12.945 4.882 1.00 89.62 89 TRP A C 1
ATOM 667 O O . TRP A 1 89 ? 10.351 13.913 4.593 1.00 89.62 89 TRP A O 1
ATOM 677 N N . LYS A 1 90 ? 8.494 12.704 4.253 1.00 91.12 90 LYS A N 1
ATOM 678 C CA . LYS A 1 90 ? 7.944 13.561 3.192 1.00 91.12 90 LYS A CA 1
ATOM 679 C C . LYS A 1 90 ? 7.142 14.762 3.685 1.00 91.12 90 LYS A C 1
ATOM 681 O O . LYS A 1 90 ? 6.523 15.441 2.865 1.00 91.12 90 LYS A O 1
ATOM 686 N N . ASN A 1 91 ? 7.151 15.033 4.991 1.00 91.44 91 ASN A N 1
ATOM 687 C CA . ASN A 1 91 ? 6.395 16.115 5.616 1.00 91.44 91 ASN A CA 1
ATOM 688 C C . ASN A 1 91 ? 4.885 16.062 5.290 1.00 91.44 91 ASN A C 1
ATOM 690 O O . ASN A 1 91 ? 4.225 17.080 5.089 1.00 91.44 91 ASN A O 1
ATOM 694 N N . LYS A 1 92 ? 4.317 14.853 5.212 1.00 90.81 92 LYS A N 1
ATOM 695 C CA . LYS A 1 92 ? 2.895 14.601 4.933 1.00 90.81 92 LYS A CA 1
ATOM 696 C C . LYS A 1 92 ? 2.109 14.504 6.233 1.00 90.81 92 LYS A C 1
ATOM 698 O O . LYS A 1 92 ? 1.511 13.479 6.536 1.00 90.81 92 LYS A O 1
ATOM 703 N N . ILE A 1 93 ? 2.139 15.575 7.023 1.00 87.75 93 ILE A N 1
ATOM 704 C CA . ILE A 1 93 ? 1.673 15.572 8.418 1.00 87.75 93 ILE A CA 1
ATOM 705 C C . ILE A 1 93 ? 0.209 15.138 8.562 1.00 87.75 93 ILE A C 1
ATOM 707 O O . ILE A 1 93 ? -0.098 14.327 9.433 1.00 87.75 93 ILE A O 1
ATOM 711 N N . GLU A 1 94 ? -0.694 15.624 7.709 1.00 86.31 94 GLU A N 1
ATOM 712 C CA . GLU A 1 94 ? -2.109 15.216 7.738 1.00 86.31 94 GLU A CA 1
ATOM 713 C C . GLU A 1 94 ? -2.282 13.728 7.419 1.00 86.31 94 GLU A C 1
ATOM 715 O O . GLU A 1 94 ? -3.037 13.023 8.083 1.00 86.31 94 GLU A O 1
ATOM 720 N N . PHE A 1 95 ? -1.508 13.223 6.461 1.00 84.81 95 PHE A N 1
ATOM 721 C CA . PHE A 1 95 ? -1.510 11.816 6.075 1.00 84.81 95 PHE A CA 1
ATOM 722 C C . PHE A 1 95 ? -0.916 10.923 7.182 1.00 84.81 95 PHE A C 1
ATOM 724 O O . PHE A 1 95 ? -1.436 9.848 7.468 1.00 84.81 95 PHE A O 1
ATOM 731 N N . SER A 1 96 ? 0.119 11.391 7.886 1.00 86.75 96 SER A N 1
ATOM 732 C CA . SER A 1 96 ? 0.668 10.722 9.075 1.00 86.75 96 SER A CA 1
ATOM 733 C C . SER A 1 96 ? -0.351 10.633 10.216 1.00 86.75 96 SER A C 1
ATOM 735 O O . SER A 1 96 ? -0.433 9.602 10.891 1.00 86.75 96 SER A O 1
ATOM 737 N N . LYS A 1 97 ? -1.140 11.698 10.436 1.00 87.81 97 LYS A N 1
ATOM 738 C CA . LYS A 1 97 ? -2.239 11.699 11.416 1.00 87.81 97 LYS A CA 1
ATOM 739 C C . LYS A 1 97 ? -3.311 10.688 11.025 1.00 87.81 97 LYS A C 1
ATOM 741 O O . LYS A 1 97 ? -3.639 9.833 11.842 1.00 87.81 97 LYS A O 1
ATOM 746 N N . PHE A 1 98 ? -3.739 10.708 9.762 1.00 85.94 98 PHE A N 1
ATOM 747 C CA . PHE A 1 98 ? -4.680 9.737 9.205 1.00 85.94 98 PHE A CA 1
ATOM 748 C C . PHE A 1 98 ? -4.224 8.290 9.463 1.00 85.94 98 PHE A C 1
ATOM 750 O O . PHE A 1 98 ? -4.971 7.498 10.034 1.00 85.94 98 PHE A O 1
ATOM 757 N N . TYR A 1 99 ? -2.971 7.940 9.155 1.00 83.75 99 TYR A N 1
ATOM 758 C CA . TYR A 1 99 ? -2.449 6.597 9.448 1.00 83.75 99 TYR A CA 1
ATOM 759 C C . TYR A 1 99 ? -2.433 6.248 10.935 1.00 83.75 99 TYR A C 1
ATOM 761 O O . TYR A 1 99 ? -2.729 5.112 11.308 1.00 83.75 99 TYR A O 1
ATOM 769 N N . SER A 1 100 ? -2.084 7.210 11.789 1.00 85.56 100 SER A N 1
ATOM 770 C CA . SER A 1 100 ? -2.047 7.010 13.240 1.00 85.56 100 SER A CA 1
ATOM 771 C C . SER A 1 100 ? -3.445 6.737 13.803 1.00 85.56 100 SER A C 1
ATOM 773 O O . SER A 1 100 ? -3.615 5.852 14.643 1.00 85.56 100 SER A O 1
ATOM 775 N N . GLU A 1 101 ? -4.454 7.449 13.303 1.00 85.00 101 GLU A N 1
ATOM 776 C CA . GLU A 1 101 ? -5.861 7.237 13.645 1.00 85.00 101 GLU A CA 1
ATOM 777 C C . GLU A 1 101 ? -6.346 5.858 13.198 1.00 85.00 101 GLU A C 1
ATOM 779 O O . GLU A 1 101 ? -6.944 5.138 13.999 1.00 85.00 101 GLU A O 1
ATOM 784 N N . TRP A 1 102 ? -6.023 5.437 11.971 1.00 78.75 102 TRP A N 1
ATOM 785 C CA . TRP A 1 102 ? -6.345 4.092 11.484 1.00 78.75 102 TRP A CA 1
ATOM 786 C C . TRP A 1 102 ? -5.684 2.992 12.313 1.00 78.75 102 TRP A C 1
ATOM 788 O O . TRP A 1 102 ? -6.345 2.016 12.668 1.00 78.75 102 TRP A O 1
ATOM 798 N N . ASN A 1 103 ? -4.410 3.148 12.675 1.00 75.31 103 ASN A N 1
ATOM 799 C CA . ASN A 1 103 ? -3.693 2.161 13.482 1.00 75.31 103 ASN A CA 1
ATOM 800 C C . ASN A 1 103 ? -4.289 2.048 14.899 1.00 75.31 103 ASN A C 1
ATOM 802 O O . ASN A 1 103 ? -4.476 0.949 15.424 1.00 75.31 103 ASN A O 1
ATOM 806 N N . ARG A 1 104 ? -4.673 3.184 15.501 1.00 75.00 104 ARG A N 1
ATOM 807 C CA . ARG A 1 104 ? -5.327 3.225 16.816 1.00 75.00 104 ARG A CA 1
ATOM 808 C C . ARG A 1 104 ? -6.736 2.636 16.780 1.00 75.00 104 ARG A C 1
ATOM 810 O O . ARG A 1 104 ? -7.098 1.893 17.685 1.00 75.00 104 ARG A O 1
ATOM 817 N N . SER A 1 105 ? -7.518 2.942 15.747 1.00 67.38 105 SER A N 1
ATOM 818 C CA . SER A 1 105 ? -8.871 2.403 15.559 1.00 67.38 105 SER A CA 1
ATOM 819 C C . SER A 1 105 ? -8.851 0.899 15.287 1.00 67.38 105 SER A C 1
ATOM 821 O O . SER A 1 105 ? -9.643 0.171 15.874 1.00 67.38 105 SER A O 1
ATOM 823 N N . SER A 1 106 ? -7.888 0.416 14.497 1.00 61.81 106 SER A N 1
ATOM 824 C CA . SER A 1 106 ? -7.669 -1.020 14.256 1.00 61.81 106 SER A CA 1
ATOM 825 C C . SER A 1 106 ? -7.218 -1.769 15.516 1.00 61.81 106 SER A C 1
ATOM 827 O O . SER A 1 106 ? -7.490 -2.955 15.657 1.00 61.81 106 SER A O 1
ATOM 829 N N . SER A 1 107 ? -6.557 -1.072 16.447 1.00 55.66 107 SER A N 1
ATOM 830 C CA . SER A 1 107 ? -6.146 -1.619 17.749 1.00 55.66 107 SER A CA 1
ATOM 831 C C . SER A 1 107 ? -7.249 -1.549 18.819 1.00 55.66 107 SER A C 1
ATOM 833 O O . SER A 1 107 ? -7.185 -2.291 19.793 1.00 55.66 107 SER A O 1
ATOM 835 N N . ASN A 1 108 ? -8.255 -0.676 18.652 1.00 46.81 108 ASN A N 1
ATOM 836 C CA . ASN A 1 108 ? -9.347 -0.462 19.616 1.00 46.81 108 ASN A CA 1
ATOM 837 C C . ASN A 1 108 ? -10.702 -1.055 19.194 1.00 46.81 108 ASN A C 1
ATOM 839 O O . ASN A 1 108 ? -11.595 -1.138 20.032 1.00 46.81 108 ASN A O 1
ATOM 843 N N . TYR A 1 109 ? -10.870 -1.498 17.946 1.00 43.62 109 TYR A N 1
ATOM 844 C CA . TYR A 1 109 ? -12.065 -2.220 17.508 1.00 43.62 109 TYR A CA 1
ATOM 845 C C . TYR A 1 109 ? -11.692 -3.553 16.865 1.00 43.62 109 TYR A C 1
ATOM 847 O O . TYR A 1 109 ? -11.058 -3.642 15.817 1.00 43.62 109 TYR A O 1
ATOM 855 N N . ILE A 1 110 ? -12.121 -4.597 17.566 1.00 40.94 110 ILE A N 1
ATOM 856 C CA . ILE A 1 110 ? -12.094 -6.005 17.205 1.00 40.94 110 ILE A CA 1
ATOM 857 C C . ILE A 1 110 ? -12.838 -6.186 15.871 1.00 40.94 110 ILE A C 1
ATOM 859 O O . ILE A 1 110 ? -14.062 -6.218 15.853 1.00 40.94 110 ILE A O 1
ATOM 863 N N . TRP A 1 111 ? -12.121 -6.372 14.761 1.00 43.06 111 TRP A N 1
ATOM 864 C CA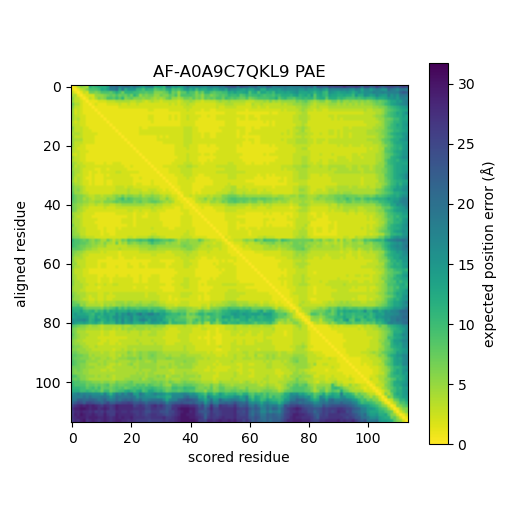 . TRP A 1 111 ? -12.681 -6.953 13.531 1.00 43.06 111 TRP A CA 1
ATOM 865 C C . TRP A 1 111 ? -12.759 -8.482 13.646 1.00 43.06 111 TRP A C 1
ATOM 867 O O . TRP A 1 111 ? -12.207 -9.225 12.834 1.00 43.06 111 TRP A O 1
ATOM 877 N N . LYS A 1 112 ? -13.460 -8.968 14.676 1.00 39.31 112 LYS A N 1
ATOM 878 C CA . LYS A 1 112 ? -14.173 -10.234 14.530 1.00 39.31 112 LYS A CA 1
ATOM 879 C C . LYS A 1 112 ? -15.416 -9.909 13.713 1.00 39.31 112 LYS A C 1
ATOM 881 O O . LYS A 1 112 ? -16.183 -9.039 14.099 1.00 39.31 112 LYS A O 1
ATOM 886 N N . GLU A 1 113 ? -15.572 -10.638 12.616 1.00 38.22 113 GLU A N 1
ATOM 887 C CA . GLU A 1 113 ? -16.774 -10.705 11.781 1.00 38.22 113 GLU A CA 1
ATOM 888 C C . GLU A 1 113 ? -16.978 -9.527 10.818 1.00 38.22 113 GLU A C 1
ATOM 890 O O . GLU A 1 113 ? -17.589 -8.509 11.139 1.00 38.22 113 GLU A O 1
ATOM 895 N N . ARG A 1 114 ? -16.498 -9.724 9.585 1.00 39.41 114 ARG A N 1
ATOM 896 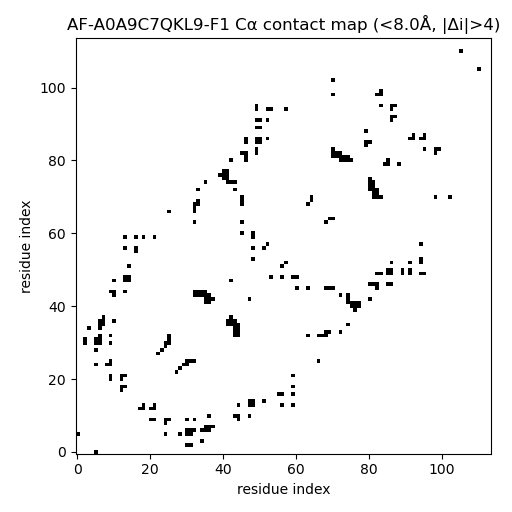C CA . ARG A 1 114 ? -17.322 -9.794 8.366 1.00 39.41 114 ARG A CA 1
ATOM 897 C C . ARG A 1 114 ? -16.554 -10.504 7.254 1.00 39.41 114 ARG A C 1
ATOM 899 O O . ARG A 1 114 ? -15.325 -10.284 7.150 1.00 39.41 114 ARG A O 1
#

Nearest PDB structures (foldseek):
  6pqp-assembly1_A  TM=7.903E-01  e=1.192E-01  Homo sapiens
  6v9x-assembly1_A  TM=8.258E-01  e=2.178E-01  Homo sapiens
  6wj5-assembly1_D  TM=7.865E-01  e=2.178E-01  Homo sapiens
  7or0-assembly1_A  TM=7.408E-01  e=1.656E-01  Homo sapiens
  6pqo-assembly1_D  TM=7.918E-01  e=2.713E-01  Homo sapiens

Mean predicted aligned error: 5.7 Å

Secondary structure (DSSP, 8-state):
--HHHHHHHHHHHHHTT-HHHHHIIIIIS---TTPPPPSSS---HHHHHHHH--HHHHHHHHHHHHTT--TT---SS-TT-SHHHHHHHTT-HHHHHHHHHHHHHHHHS-----

pLDDT: mean 85.95, std 14.36, range [38.22, 98.25]

InterPro domains:
  IPR002110 Ankyrin repeat [PF00023] (44-75)
  IPR036770 Ankyrin repeat-containing domain superfamily [G3DSA:1.25.40.20] (2-105)
  IPR036770 Ankyrin repeat-containing domain superfamily [SSF48403] (8-98)

Sequence (114 aa):
MTLKDRGEALSLAVGRANKEAVYFLVNAAKTDVNGVTDGEYPATPLMISAYCGTHELQEITGFLISHRADINKKTTPTPFGTVLLTAIWKNKIEFSKFYSEWNRSSSNYIWKER

Radius of gyration: 13.37 Å; Cα contacts (8 Å, |Δi|>4): 158; chains: 1; bounding box: 34×28×37 Å

Foldseek 3Di:
DDLLVLQVQLLVCLLVLPPVSNCCSCPPVVRDQQDWHDDPDTAGSLLSLLLNQDPSSLVVNVVSVVSVHDQQQADPPDPCRGSLSNNVVNVNVVVNVSSVVVVVVPVVDDPPDD